Protein AF-A0A3E2NMJ1-F1 (afdb_monomer_lite)

Secondary structure (DSSP, 8-state):
-HHHHHHHHHHHHHHHHHHHH-EEEEEEEEETTTTEEEEEEEETT--EEEEEEEGGGEEEEEEE---GGG-SS------PPEEEEEEESS-EEEEE-TTSTT--HHHHHHHHHHHHHTTPEE---TT-S-SS--

Sequence (134 aa):
MILFLLFAAFIVVAVMYRRLTSYETKVININNETKTIEFVNKNAFGKVMKEQYQAADIYFSYRKRNISRYQGQGFFHDNRPKVCIIDTAQKTVGMLMPGKLGWNDKNIAQTCRNMQGIGVKRITEKYSDDEGEL

Radius of gyration: 18.22 Å; chains: 1; bounding box: 29×41×62 Å

Foldseek 3Di:
DVVVVVVVVVVVVVVVVCQVPDWAFQDWDADLVQQKIWTWTAGPVGDTDIDMDHLAQKAKEKAQDDPCVPPPDDPDDDRRWIKIFMDGPVGTPHIATDPPNPGGSVVRVVVNVSSVVSPRHYDYDPPGPDPDDD

pLDDT: mean 80.59, std 15.77, range [40.72, 94.69]

Organism: NCBI:txid2482727

Structure (mmCIF, N/CA/C/O backbone):
data_AF-A0A3E2NMJ1-F1
#
_entry.id   AF-A0A3E2NMJ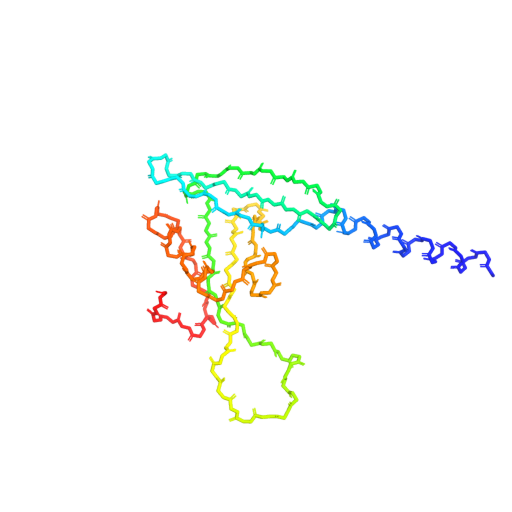1-F1
#
loop_
_atom_site.group_PDB
_atom_site.id
_atom_site.type_symbol
_atom_site.label_atom_id
_atom_site.label_alt_id
_atom_site.label_comp_id
_atom_site.label_asym_id
_atom_site.label_entity_id
_atom_site.label_seq_id
_atom_site.pdbx_PDB_ins_code
_atom_site.Cartn_x
_atom_site.Cartn_y
_atom_site.Cartn_z
_atom_site.occupancy
_atom_site.B_iso_or_equiv
_atom_site.auth_seq_id
_atom_site.auth_comp_id
_atom_site.auth_asym_id
_atom_site.auth_atom_id
_atom_site.pdbx_PDB_model_num
ATOM 1 N N . MET A 1 1 ? 4.236 3.855 -45.173 1.00 75.12 1 MET A N 1
ATOM 2 C CA . MET A 1 1 ? 5.231 4.533 -44.308 1.00 75.12 1 MET A CA 1
ATOM 3 C C . MET A 1 1 ? 4.578 5.484 -43.303 1.00 75.12 1 MET A C 1
ATOM 5 O O . MET A 1 1 ? 4.782 5.294 -42.114 1.00 75.12 1 MET A O 1
ATOM 9 N N . ILE A 1 2 ? 3.726 6.427 -43.733 1.00 87.06 2 ILE A N 1
ATOM 10 C CA . ILE A 1 2 ? 3.033 7.378 -42.831 1.00 87.06 2 ILE A CA 1
ATOM 11 C C . ILE A 1 2 ? 2.163 6.667 -41.773 1.00 87.06 2 ILE A C 1
ATOM 13 O O . ILE A 1 2 ? 2.271 6.970 -40.591 1.00 87.06 2 ILE A O 1
ATOM 17 N N . LEU A 1 3 ? 1.374 5.658 -42.164 1.00 82.75 3 LEU A N 1
ATOM 18 C CA . LEU A 1 3 ? 0.519 4.903 -41.231 1.00 82.75 3 LEU A CA 1
ATOM 19 C C . LEU A 1 3 ? 1.319 4.174 -40.131 1.00 82.75 3 LEU A C 1
ATOM 21 O O . LEU A 1 3 ? 0.902 4.123 -38.979 1.00 82.75 3 LEU A O 1
ATOM 25 N N . PHE A 1 4 ? 2.499 3.650 -40.481 1.00 87.62 4 PHE A N 1
ATOM 26 C CA . PHE A 1 4 ? 3.396 2.979 -39.537 1.00 87.62 4 PHE A CA 1
ATOM 27 C C . PHE A 1 4 ? 3.983 3.965 -38.516 1.00 87.62 4 PHE A C 1
ATOM 29 O O . PHE A 1 4 ? 4.042 3.657 -37.328 1.00 87.62 4 PHE A O 1
ATOM 36 N N . LEU A 1 5 ? 4.346 5.176 -38.955 1.00 87.19 5 LEU A N 1
ATOM 37 C CA . LEU A 1 5 ? 4.823 6.238 -38.064 1.00 87.19 5 LEU A CA 1
ATOM 38 C C . LEU A 1 5 ? 3.730 6.705 -37.093 1.00 87.19 5 LEU A C 1
ATOM 40 O O . LEU A 1 5 ? 4.011 6.892 -35.911 1.00 87.19 5 LEU A O 1
ATOM 44 N N . LEU A 1 6 ? 2.482 6.828 -37.558 1.00 90.44 6 LEU A N 1
ATOM 45 C CA . LEU A 1 6 ? 1.344 7.170 -36.697 1.00 90.44 6 LEU A CA 1
ATOM 46 C C . LEU A 1 6 ? 1.071 6.082 -35.650 1.00 90.44 6 LEU A C 1
ATOM 48 O O . LEU A 1 6 ? 0.848 6.394 -34.481 1.00 90.44 6 LEU A O 1
ATOM 52 N N . PHE A 1 7 ? 1.145 4.808 -36.041 1.00 91.38 7 PHE A N 1
ATOM 53 C CA . PHE A 1 7 ? 0.977 3.687 -35.116 1.00 91.38 7 PHE A CA 1
ATOM 54 C C . PHE A 1 7 ? 2.088 3.640 -34.055 1.00 91.38 7 PHE A C 1
ATOM 56 O O . PHE A 1 7 ? 1.806 3.492 -32.865 1.00 91.38 7 PHE A O 1
ATOM 63 N N . ALA A 1 8 ? 3.346 3.841 -34.458 1.00 90.06 8 ALA A N 1
ATOM 64 C CA . ALA A 1 8 ? 4.466 3.925 -33.525 1.00 90.06 8 ALA A CA 1
ATOM 65 C C . ALA A 1 8 ? 4.312 5.108 -32.550 1.00 90.06 8 ALA A C 1
ATOM 67 O O . ALA A 1 8 ? 4.489 4.935 -31.344 1.00 90.06 8 ALA A O 1
ATOM 68 N N . ALA A 1 9 ? 3.913 6.287 -33.044 1.00 90.12 9 ALA A N 1
ATOM 69 C CA . ALA A 1 9 ? 3.649 7.455 -32.206 1.00 90.12 9 ALA A CA 1
ATOM 70 C C . ALA A 1 9 ? 2.523 7.191 -31.191 1.00 90.12 9 ALA A C 1
ATOM 72 O O . ALA A 1 9 ? 2.669 7.518 -30.013 1.00 90.12 9 ALA A O 1
ATOM 73 N N . PHE A 1 10 ? 1.440 6.530 -31.610 1.00 93.06 10 PHE A N 1
ATOM 74 C CA . PHE A 1 10 ? 0.346 6.147 -30.717 1.00 93.06 10 PHE A CA 1
ATOM 75 C C . PHE A 1 10 ? 0.812 5.209 -29.594 1.00 93.06 10 PHE A C 1
ATOM 77 O O . PHE A 1 10 ? 0.487 5.442 -28.429 1.00 93.06 10 PHE A O 1
ATOM 84 N N . ILE A 1 11 ? 1.627 4.192 -29.906 1.00 90.88 11 ILE A N 1
ATOM 85 C CA . ILE A 1 11 ? 2.193 3.287 -28.891 1.00 90.88 11 ILE A CA 1
ATOM 86 C C . ILE A 1 11 ? 3.046 4.065 -27.887 1.00 90.88 11 ILE A C 1
ATOM 88 O O . ILE A 1 11 ? 2.907 3.864 -26.679 1.00 90.88 11 ILE A O 1
ATOM 92 N N . VAL A 1 12 ? 3.910 4.966 -28.361 1.00 88.25 12 VAL A N 1
ATOM 93 C CA . VAL A 1 12 ? 4.769 5.773 -27.483 1.00 88.25 12 VAL A CA 1
ATOM 94 C C . VAL A 1 12 ? 3.925 6.643 -26.551 1.00 88.25 12 VAL A C 1
ATOM 96 O O . VAL A 1 12 ? 4.167 6.643 -25.342 1.00 88.25 12 VAL A O 1
ATOM 99 N N . VAL A 1 13 ? 2.895 7.317 -27.074 1.00 88.44 13 VAL A N 1
ATOM 100 C CA . VAL A 1 13 ? 1.971 8.131 -26.269 1.00 88.44 13 VAL A CA 1
ATOM 101 C C . VAL A 1 13 ? 1.229 7.273 -25.242 1.00 88.44 13 VAL A C 1
ATOM 103 O O . VAL A 1 13 ? 1.182 7.640 -24.070 1.00 88.44 13 VAL A O 1
ATOM 106 N N . ALA A 1 14 ? 0.719 6.102 -25.629 1.00 86.62 14 ALA A N 1
ATOM 107 C CA . ALA A 1 14 ? 0.029 5.191 -24.716 1.00 86.62 14 ALA A CA 1
ATOM 108 C C . ALA A 1 14 ? 0.951 4.684 -23.589 1.00 86.62 14 ALA A C 1
ATOM 110 O O . ALA A 1 14 ? 0.560 4.654 -22.418 1.00 86.62 14 ALA A O 1
ATOM 111 N N . VAL A 1 15 ? 2.202 4.334 -23.911 1.00 83.06 15 VAL A N 1
ATOM 112 C CA . VAL A 1 15 ? 3.204 3.906 -22.921 1.00 83.06 15 VAL A CA 1
ATOM 113 C C . VAL A 1 15 ? 3.575 5.052 -21.981 1.00 83.06 15 VAL A C 1
ATOM 115 O O . VAL A 1 15 ? 3.656 4.843 -20.767 1.00 83.06 15 VAL A O 1
ATOM 118 N N . MET A 1 16 ? 3.773 6.264 -22.507 1.00 82.81 16 MET A N 1
ATOM 119 C CA . MET A 1 16 ? 4.056 7.442 -21.687 1.00 82.81 16 MET A CA 1
ATOM 120 C C . MET A 1 16 ? 2.887 7.785 -20.765 1.00 82.81 16 MET A C 1
ATOM 122 O O . MET A 1 16 ? 3.100 7.983 -19.569 1.00 82.81 16 MET A O 1
ATOM 126 N N . TYR A 1 17 ? 1.656 7.766 -21.280 1.00 82.25 17 TYR A N 1
ATOM 127 C CA . TYR A 1 17 ? 0.450 8.005 -20.492 1.00 82.25 17 TYR A CA 1
ATOM 128 C C . TYR A 1 17 ? 0.317 6.998 -19.344 1.00 82.25 17 TYR A C 1
ATOM 130 O O . TYR A 1 17 ? 0.074 7.379 -18.197 1.00 82.25 17 TYR A O 1
ATOM 138 N N . ARG A 1 18 ? 0.580 5.711 -19.609 1.00 76.25 18 ARG A N 1
ATOM 139 C CA . ARG A 1 18 ? 0.592 4.677 -18.567 1.00 76.25 18 ARG A CA 1
ATOM 140 C C . ARG A 1 18 ? 1.645 4.949 -17.491 1.00 76.25 18 ARG A C 1
ATOM 142 O O . ARG A 1 18 ? 1.347 4.814 -16.311 1.00 76.25 18 ARG A O 1
ATOM 149 N N . ARG A 1 19 ? 2.864 5.349 -17.868 1.00 74.31 19 ARG A N 1
ATOM 150 C CA . ARG A 1 19 ? 3.939 5.664 -16.904 1.00 74.31 19 ARG A CA 1
ATOM 151 C C . ARG A 1 19 ? 3.664 6.925 -16.081 1.00 74.31 19 ARG A C 1
ATOM 153 O O . ARG A 1 19 ? 4.115 7.018 -14.942 1.00 74.31 19 ARG A O 1
ATOM 160 N N . LEU A 1 20 ? 2.944 7.891 -16.653 1.00 70.62 20 LEU A N 1
ATOM 161 C CA . LEU A 1 20 ? 2.517 9.110 -15.961 1.00 70.62 20 LEU A CA 1
ATOM 162 C C . LEU A 1 20 ? 1.433 8.827 -14.916 1.00 70.62 20 LEU A C 1
ATOM 164 O O . LEU A 1 20 ? 1.437 9.449 -13.853 1.00 70.62 20 LEU A O 1
ATOM 168 N N . THR A 1 21 ? 0.528 7.898 -15.223 1.00 73.31 21 THR A N 1
ATOM 169 C CA . THR A 1 21 ? -0.641 7.565 -14.395 1.00 73.31 21 THR A CA 1
ATOM 170 C C . THR A 1 21 ? -0.382 6.445 -13.391 1.00 73.31 21 THR A C 1
ATOM 172 O O . THR A 1 21 ? -1.079 6.368 -12.384 1.00 73.31 21 THR A O 1
ATOM 175 N N . SER A 1 22 ? 0.630 5.598 -13.608 1.00 76.06 22 SER A N 1
ATOM 176 C CA . SER A 1 22 ? 1.005 4.554 -12.654 1.00 76.06 22 SER A CA 1
ATOM 177 C C . SER A 1 22 ? 1.754 5.147 -11.462 1.00 76.06 22 SER A C 1
ATOM 179 O O . SER A 1 22 ? 2.897 5.594 -11.600 1.00 76.06 22 SER A O 1
ATOM 181 N N . TYR A 1 23 ? 1.129 5.101 -10.292 1.00 79.75 23 TYR A N 1
ATOM 182 C CA . TYR A 1 23 ? 1.763 5.437 -9.026 1.00 79.75 23 TYR A CA 1
ATOM 183 C C . TYR A 1 23 ? 2.147 4.169 -8.271 1.00 79.75 23 TYR A C 1
ATOM 185 O O . TYR A 1 23 ? 1.384 3.208 -8.220 1.00 79.75 23 TYR A O 1
ATOM 193 N N . GLU A 1 24 ? 3.331 4.184 -7.671 1.00 84.00 24 GLU A N 1
ATOM 194 C CA . GLU A 1 24 ? 3.802 3.128 -6.785 1.00 84.00 24 GLU A CA 1
ATOM 195 C C . GLU A 1 24 ? 4.019 3.697 -5.380 1.00 84.00 24 GLU A C 1
ATOM 197 O O . GLU A 1 24 ? 4.499 4.822 -5.210 1.00 84.00 24 GLU A O 1
ATOM 202 N N . THR A 1 25 ? 3.659 2.926 -4.357 1.00 86.75 25 THR A N 1
ATOM 203 C CA . THR A 1 25 ? 3.756 3.368 -2.964 1.00 86.75 25 THR A CA 1
ATOM 204 C C . THR A 1 25 ? 5.201 3.360 -2.508 1.00 86.75 25 THR A C 1
ATOM 206 O O . THR A 1 25 ? 5.856 2.320 -2.507 1.00 86.75 25 THR A O 1
ATOM 209 N N . LYS A 1 26 ? 5.710 4.525 -2.108 1.00 88.12 26 LYS A N 1
ATOM 210 C CA . LYS A 1 26 ? 7.084 4.692 -1.630 1.00 88.12 26 LYS A CA 1
ATOM 211 C C . LYS A 1 26 ? 7.164 4.604 -0.110 1.00 88.12 26 LYS A C 1
ATOM 213 O O . LYS A 1 26 ? 8.060 3.959 0.415 1.00 88.12 26 LYS A O 1
ATOM 218 N N . VAL A 1 27 ? 6.261 5.291 0.583 1.00 89.12 27 VAL A N 1
ATOM 219 C CA . VAL A 1 27 ? 6.244 5.381 2.049 1.00 89.12 27 VAL A CA 1
ATOM 220 C C . VAL A 1 27 ? 4.805 5.277 2.531 1.00 89.12 27 VAL A C 1
ATOM 222 O O . VAL A 1 27 ? 3.898 5.793 1.880 1.00 89.12 27 VAL A O 1
ATOM 225 N N . ILE A 1 28 ? 4.619 4.614 3.668 1.00 91.62 28 ILE A N 1
ATOM 226 C CA . ILE A 1 28 ? 3.358 4.575 4.402 1.00 91.62 28 ILE A CA 1
ATOM 227 C C . ILE A 1 28 ? 3.635 5.115 5.801 1.00 91.62 28 ILE A C 1
ATOM 229 O O . ILE A 1 28 ? 4.413 4.518 6.546 1.00 91.62 28 ILE A O 1
ATOM 233 N N . ASN A 1 29 ? 2.997 6.229 6.147 1.00 92.44 29 ASN A N 1
ATOM 234 C CA . ASN A 1 29 ? 3.065 6.819 7.477 1.00 92.44 29 ASN A CA 1
ATOM 235 C C . ASN A 1 29 ? 1.797 6.439 8.240 1.00 92.44 29 ASN A C 1
ATOM 237 O O . ASN A 1 29 ? 0.690 6.774 7.824 1.00 92.44 29 ASN A O 1
ATOM 241 N N . ILE A 1 30 ? 1.962 5.725 9.350 1.00 91.50 30 ILE A N 1
ATOM 242 C CA . ILE A 1 30 ? 0.854 5.248 10.179 1.00 91.50 30 ILE A CA 1
ATOM 243 C C . ILE A 1 30 ? 0.792 6.106 11.437 1.00 91.50 30 ILE A C 1
ATOM 245 O O . ILE A 1 30 ? 1.734 6.100 12.229 1.00 91.50 30 ILE A O 1
ATOM 249 N N . ASN A 1 31 ? -0.315 6.820 11.634 1.00 91.06 31 ASN A N 1
ATOM 250 C CA . ASN A 1 31 ? -0.575 7.570 12.854 1.00 91.06 31 ASN A CA 1
ATOM 251 C C . ASN A 1 31 ? -1.527 6.771 13.755 1.00 91.06 31 ASN A C 1
ATOM 253 O O . ASN A 1 31 ? -2.710 6.605 13.453 1.00 91.06 31 ASN A O 1
ATOM 257 N N . ASN A 1 32 ? -0.997 6.270 14.872 1.00 88.88 32 ASN A N 1
ATOM 258 C CA . ASN A 1 32 ? -1.754 5.445 15.811 1.00 88.88 32 ASN A CA 1
ATOM 259 C C . ASN A 1 32 ? -2.750 6.252 16.665 1.00 88.88 32 ASN A C 1
ATOM 261 O O . ASN A 1 32 ? -3.774 5.706 17.068 1.00 88.88 32 ASN A O 1
ATOM 265 N N . GLU A 1 33 ? -2.475 7.532 16.923 1.00 90.12 33 GLU A N 1
ATOM 266 C CA . GLU A 1 33 ? -3.332 8.402 17.741 1.00 90.12 33 GLU A CA 1
ATOM 267 C C . GLU A 1 33 ? -4.611 8.767 16.990 1.00 90.12 33 GLU A C 1
ATOM 269 O O . GLU A 1 33 ? -5.712 8.628 17.514 1.00 90.12 33 GLU A O 1
ATOM 274 N N . THR A 1 34 ? -4.464 9.175 15.728 1.00 90.06 34 THR A N 1
ATOM 275 C CA . THR A 1 34 ? -5.595 9.588 14.882 1.00 90.06 34 THR A CA 1
ATOM 276 C C . THR A 1 34 ? -6.201 8.444 14.078 1.00 90.06 34 THR A C 1
ATOM 278 O O . THR A 1 34 ? -7.180 8.661 13.375 1.00 90.06 34 THR A O 1
ATOM 281 N N . LYS A 1 35 ? -5.624 7.235 14.154 1.00 92.44 35 LYS A N 1
ATOM 282 C CA . LYS A 1 35 ? -6.022 6.062 13.355 1.00 92.44 35 LYS A CA 1
ATOM 283 C C . LYS A 1 35 ? -6.067 6.363 11.854 1.00 92.44 35 LYS A C 1
ATOM 285 O O . LYS A 1 35 ? -6.931 5.868 11.133 1.00 92.44 35 LYS A O 1
ATOM 290 N N . THR A 1 36 ? -5.101 7.146 11.375 1.00 92.94 36 THR A N 1
ATOM 291 C CA . THR A 1 36 ? -4.973 7.492 9.955 1.00 92.94 36 THR A CA 1
ATOM 292 C C . THR A 1 36 ? -3.712 6.916 9.334 1.00 92.94 36 THR A C 1
ATOM 294 O O . THR A 1 36 ? -2.703 6.686 10.006 1.00 92.94 36 THR A O 1
ATOM 297 N N . ILE A 1 37 ? -3.775 6.683 8.024 1.00 93.75 37 ILE A N 1
ATOM 298 C CA . ILE A 1 37 ? -2.647 6.229 7.218 1.00 93.75 37 ILE A CA 1
ATOM 299 C C . ILE A 1 37 ? -2.451 7.187 6.051 1.00 93.75 37 ILE A C 1
ATOM 301 O O . ILE A 1 37 ? -3.368 7.396 5.259 1.00 93.75 37 ILE A O 1
ATOM 305 N N . GLU A 1 38 ? -1.249 7.746 5.936 1.00 94.69 38 GLU A N 1
ATOM 306 C CA . GLU A 1 38 ? -0.823 8.535 4.782 1.00 94.69 38 GLU A CA 1
ATOM 307 C C . GLU A 1 38 ? 0.028 7.671 3.843 1.00 94.69 38 GLU A C 1
ATOM 309 O O . GLU A 1 38 ? 1.041 7.085 4.235 1.00 94.69 38 GLU A O 1
ATOM 314 N N . PHE A 1 39 ? -0.369 7.633 2.577 1.00 92.88 39 PHE A N 1
ATOM 315 C CA . PHE A 1 39 ? 0.335 6.975 1.490 1.00 92.88 39 PHE A CA 1
ATOM 316 C C . PHE A 1 39 ? 1.082 8.018 0.675 1.00 92.88 39 PHE A C 1
ATOM 318 O O . PHE A 1 39 ? 0.479 8.911 0.080 1.00 92.88 39 PHE A O 1
ATOM 325 N N . VAL A 1 40 ? 2.404 7.879 0.605 1.00 92.31 40 VAL A N 1
ATOM 326 C CA . VAL A 1 40 ? 3.249 8.684 -0.275 1.00 92.31 40 VAL A CA 1
ATOM 327 C C . VAL A 1 40 ? 3.553 7.863 -1.519 1.00 92.31 40 VAL A C 1
ATOM 329 O O . VAL A 1 40 ? 4.420 6.984 -1.530 1.00 92.31 40 VAL A O 1
ATOM 332 N N . ASN A 1 41 ? 2.822 8.171 -2.577 1.00 89.50 41 ASN A N 1
ATOM 333 C CA . ASN A 1 41 ? 2.850 7.506 -3.867 1.00 89.50 41 ASN A CA 1
ATOM 334 C C . ASN A 1 41 ? 3.745 8.290 -4.844 1.00 89.50 41 ASN A C 1
ATOM 336 O O . ASN A 1 41 ? 3.702 9.518 -4.892 1.00 89.50 41 ASN A O 1
ATOM 340 N N . LYS A 1 42 ? 4.575 7.602 -5.634 1.00 87.00 42 LYS A N 1
ATOM 341 C CA . LYS A 1 42 ? 5.494 8.209 -6.611 1.00 87.00 42 LYS A CA 1
ATOM 342 C C . LYS A 1 42 ? 5.310 7.551 -7.977 1.00 87.00 42 LYS A C 1
ATOM 344 O O . LYS A 1 42 ? 5.274 6.327 -8.063 1.00 87.00 42 LYS A O 1
ATOM 349 N N . ASN A 1 43 ? 5.206 8.343 -9.042 1.00 85.88 43 ASN A N 1
ATOM 350 C CA . ASN A 1 43 ? 5.186 7.809 -10.408 1.00 85.88 43 ASN A CA 1
ATOM 351 C C . ASN A 1 43 ? 6.603 7.701 -11.009 1.00 85.88 43 ASN A C 1
ATOM 353 O O . ASN A 1 43 ? 7.588 8.160 -10.423 1.00 85.88 43 ASN A O 1
ATOM 357 N N . ALA A 1 44 ? 6.713 7.125 -12.210 1.00 81.06 44 ALA A N 1
ATOM 358 C CA . ALA A 1 44 ? 7.998 6.919 -12.889 1.00 81.06 44 ALA A CA 1
ATOM 359 C C . ALA A 1 44 ? 8.762 8.225 -13.198 1.00 81.06 44 ALA A C 1
ATOM 361 O O . ALA A 1 44 ? 9.984 8.210 -13.309 1.00 81.06 44 ALA A O 1
ATOM 362 N N . PHE A 1 45 ? 8.053 9.353 -13.299 1.00 82.81 45 PHE A N 1
ATOM 363 C CA . PHE A 1 45 ? 8.619 10.683 -13.557 1.00 82.81 45 PHE A CA 1
ATOM 364 C C . PHE A 1 45 ? 8.960 11.453 -12.277 1.00 82.81 45 PHE A C 1
ATOM 366 O O . PHE A 1 45 ? 9.427 12.585 -12.325 1.00 82.81 45 PHE A O 1
ATOM 373 N N . GLY A 1 46 ? 8.721 10.848 -11.115 1.00 81.94 46 GLY A N 1
ATOM 374 C CA . GLY A 1 46 ? 9.028 11.432 -9.822 1.00 81.94 46 GLY A CA 1
ATOM 375 C C . GLY A 1 46 ? 7.983 12.380 -9.252 1.00 81.94 46 GLY A C 1
ATOM 376 O O . GLY A 1 46 ? 8.221 12.929 -8.178 1.00 81.94 46 GLY A O 1
ATOM 377 N N . LYS A 1 47 ? 6.812 12.505 -9.887 1.00 85.75 47 LYS A N 1
ATOM 378 C CA . LYS A 1 47 ? 5.662 13.188 -9.292 1.00 85.75 47 LYS A CA 1
ATOM 379 C C . LYS A 1 47 ? 5.217 12.426 -8.048 1.00 85.75 47 LYS A C 1
ATOM 381 O O . LYS A 1 47 ? 5.034 11.207 -8.094 1.00 85.75 47 LYS A O 1
ATOM 386 N N . VAL A 1 48 ? 5.052 13.161 -6.953 1.00 89.00 48 VAL A N 1
ATOM 387 C CA . VAL A 1 48 ? 4.604 12.634 -5.665 1.00 89.00 48 VAL A CA 1
ATOM 388 C C . VAL A 1 48 ? 3.136 12.980 -5.467 1.00 89.00 48 VAL A C 1
ATOM 390 O O . VAL A 1 48 ? 2.715 14.104 -5.726 1.00 89.00 48 VAL A O 1
ATOM 393 N N . MET A 1 49 ? 2.374 12.005 -4.997 1.00 88.38 49 MET A N 1
ATOM 394 C CA . MET A 1 49 ? 0.991 12.148 -4.574 1.00 88.38 49 MET A CA 1
ATOM 395 C C . MET A 1 49 ? 0.897 11.658 -3.133 1.00 88.38 49 MET A C 1
ATOM 397 O O . MET A 1 49 ? 1.451 10.609 -2.802 1.00 88.38 49 MET A O 1
ATOM 401 N N . LYS A 1 50 ? 0.237 12.434 -2.278 1.00 92.62 50 LYS A N 1
ATOM 402 C CA . LYS A 1 50 ? -0.025 12.063 -0.890 1.00 92.62 50 LYS A CA 1
ATOM 403 C C . LYS A 1 50 ? -1.518 11.886 -0.711 1.00 92.62 50 LYS A C 1
ATOM 405 O O . LYS A 1 50 ? -2.278 12.767 -1.101 1.00 92.62 50 LYS A O 1
ATOM 410 N N . GLU A 1 51 ? -1.916 10.761 -0.145 1.00 91.50 51 GLU A N 1
ATOM 411 C CA . GLU A 1 51 ? -3.316 10.458 0.139 1.00 91.50 51 GLU A CA 1
ATOM 412 C C . GLU A 1 51 ? -3.429 9.967 1.576 1.00 91.50 51 GLU A C 1
ATOM 414 O O . GLU A 1 51 ? -2.618 9.151 2.009 1.00 91.50 51 GLU A O 1
ATOM 419 N N . GLN A 1 52 ? -4.415 10.464 2.317 1.00 94.38 52 GLN A N 1
ATOM 420 C CA . GLN A 1 52 ? -4.650 10.084 3.705 1.00 94.38 52 GLN A CA 1
ATOM 421 C C . GLN A 1 52 ? -6.006 9.396 3.823 1.00 94.38 52 GLN A C 1
ATOM 423 O O . GLN A 1 52 ? -6.995 9.875 3.273 1.00 94.38 52 GLN A O 1
ATOM 428 N N . TYR A 1 53 ? -6.040 8.289 4.559 1.00 94.31 53 TYR A N 1
ATOM 429 C CA . TYR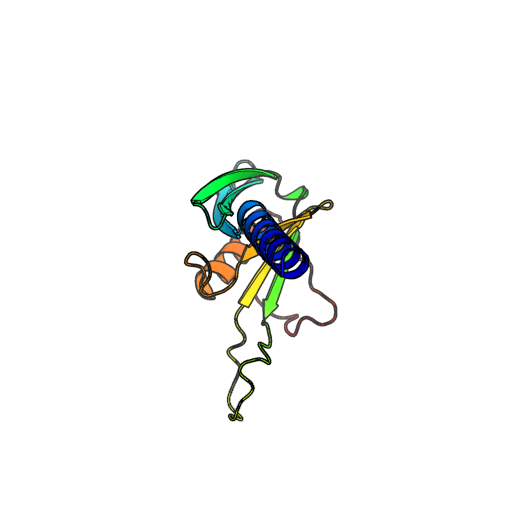 A 1 53 ? -7.244 7.497 4.792 1.00 94.31 53 TYR A CA 1
ATOM 430 C C . TYR A 1 53 ? -7.412 7.193 6.278 1.00 94.31 53 TYR A C 1
ATOM 432 O O . TYR A 1 53 ? -6.425 7.055 7.007 1.00 94.31 53 TYR A O 1
ATOM 440 N N . GLN A 1 54 ? -8.662 7.068 6.722 1.00 94.50 54 GLN A N 1
ATOM 441 C CA . GLN A 1 54 ? -8.975 6.501 8.032 1.00 94.50 54 GLN A CA 1
ATOM 442 C C . GLN A 1 54 ? -8.754 4.990 7.993 1.00 94.50 54 GLN A C 1
ATOM 444 O O . GLN A 1 54 ? -9.055 4.350 6.987 1.00 94.50 54 GLN A O 1
ATOM 449 N N . ALA A 1 55 ? -8.279 4.401 9.092 1.00 92.88 55 ALA A N 1
ATOM 450 C CA . ALA A 1 55 ? -8.037 2.959 9.184 1.00 92.88 55 ALA A CA 1
ATOM 451 C C . ALA A 1 55 ? -9.290 2.114 8.882 1.00 92.88 55 ALA A C 1
ATOM 453 O O . ALA A 1 55 ? -9.168 0.997 8.388 1.00 92.88 55 ALA A O 1
ATOM 454 N N . ALA A 1 56 ? -10.482 2.657 9.149 1.00 93.31 56 ALA A N 1
ATOM 455 C CA . ALA A 1 56 ? -11.760 2.004 8.882 1.00 93.31 56 ALA A CA 1
ATOM 456 C C . ALA A 1 56 ? -12.113 1.914 7.383 1.00 93.31 56 ALA A C 1
ATOM 458 O O . ALA A 1 56 ? -12.853 1.014 6.990 1.00 93.31 56 ALA A O 1
ATOM 459 N N . ASP A 1 57 ? -11.573 2.809 6.550 1.00 93.62 57 ASP A N 1
ATOM 460 C CA . ASP A 1 57 ? -11.915 2.916 5.121 1.00 93.62 57 ASP A CA 1
ATOM 461 C C . ASP A 1 57 ? -11.014 2.063 4.219 1.00 93.62 57 ASP A C 1
ATOM 463 O O . ASP A 1 57 ? -11.226 1.965 3.005 1.00 93.62 57 ASP A O 1
ATOM 467 N N . ILE A 1 58 ? -9.981 1.467 4.811 1.00 94.31 58 ILE A N 1
ATOM 468 C CA . ILE A 1 58 ? -8.974 0.676 4.119 1.00 94.31 58 ILE A CA 1
ATOM 469 C C . ILE A 1 58 ? -8.985 -0.760 4.616 1.00 94.31 58 ILE A C 1
ATOM 471 O O . ILE A 1 58 ? -9.295 -1.079 5.764 1.00 94.31 58 ILE A O 1
ATOM 475 N N . TYR A 1 59 ? -8.581 -1.645 3.724 1.00 94.50 59 TYR A N 1
ATOM 476 C CA . TYR A 1 59 ? -8.300 -3.028 4.037 1.00 94.50 59 TYR A CA 1
ATOM 477 C C . TYR A 1 59 ? -7.048 -3.463 3.293 1.00 94.50 59 TYR A C 1
ATOM 479 O O . TYR A 1 59 ? -6.657 -2.870 2.285 1.00 94.50 59 TYR A O 1
ATOM 487 N N . PHE A 1 60 ? -6.390 -4.499 3.799 1.00 93.12 60 PHE A N 1
ATOM 488 C CA . PHE A 1 60 ? -5.216 -5.047 3.134 1.00 93.12 60 PHE A CA 1
ATOM 489 C C . PHE A 1 60 ? -5.307 -6.557 2.978 1.00 93.12 60 PHE A C 1
ATOM 491 O O . PHE A 1 60 ? -5.876 -7.260 3.812 1.00 93.12 60 PHE A O 1
ATOM 498 N N . SER A 1 61 ? -4.687 -7.066 1.919 1.00 89.88 61 SER A N 1
ATOM 499 C CA . SER A 1 61 ? -4.398 -8.486 1.758 1.00 89.88 61 SER A CA 1
ATOM 500 C C . SER A 1 61 ? -2.889 -8.690 1.734 1.00 89.88 61 SER A C 1
ATOM 502 O O . SER A 1 61 ? -2.163 -8.022 0.997 1.00 89.88 61 SER A O 1
ATOM 504 N N . TYR A 1 62 ? -2.410 -9.609 2.566 1.00 87.31 62 TYR A N 1
ATOM 505 C CA . TYR A 1 62 ? -1.004 -9.986 2.637 1.00 87.31 62 TYR A CA 1
ATOM 506 C C . TYR A 1 62 ? -0.837 -11.392 2.074 1.00 87.31 62 TYR A C 1
ATOM 508 O O . TYR A 1 62 ? -1.521 -12.309 2.526 1.00 87.31 62 TYR A O 1
ATOM 516 N N . ARG A 1 63 ? 0.029 -11.548 1.069 1.00 80.06 63 ARG A N 1
ATOM 517 C CA . ARG A 1 63 ? 0.156 -12.784 0.289 1.00 80.06 63 ARG A CA 1
ATOM 518 C C . ARG A 1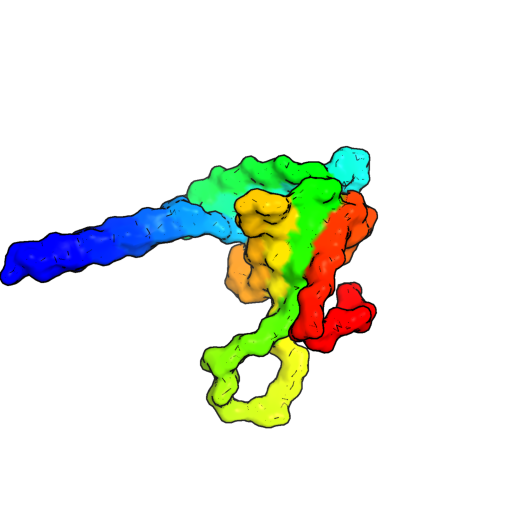 63 ? 1.611 -13.139 0.043 1.00 80.06 63 ARG A C 1
ATOM 520 O O . ARG A 1 63 ? 2.436 -12.273 -0.233 1.00 80.06 63 ARG A O 1
ATOM 527 N N . LYS A 1 64 ? 1.895 -14.435 0.028 1.00 73.44 64 LYS A N 1
ATOM 528 C CA . LYS A 1 64 ? 3.132 -15.004 -0.507 1.00 73.44 64 LYS A CA 1
ATOM 529 C C . LYS A 1 64 ? 2.927 -15.276 -2.001 1.00 73.44 64 LYS A C 1
ATOM 531 O O . LYS A 1 64 ? 2.098 -16.102 -2.365 1.00 73.44 64 LYS A O 1
ATOM 536 N N . ARG A 1 65 ? 3.625 -14.572 -2.900 1.00 63.94 65 ARG A N 1
ATOM 537 C CA . ARG A 1 65 ? 3.451 -14.772 -4.352 1.00 63.94 65 ARG A CA 1
ATOM 538 C C . ARG A 1 65 ? 4.285 -15.953 -4.850 1.00 63.94 65 ARG A C 1
ATOM 540 O O . ARG A 1 65 ? 5.480 -16.012 -4.588 1.00 63.94 65 ARG A O 1
ATOM 547 N N . ASN A 1 66 ? 3.704 -16.811 -5.688 1.00 53.22 66 ASN A N 1
ATOM 548 C CA . ASN A 1 66 ? 4.477 -17.683 -6.575 1.00 53.22 66 ASN A CA 1
ATOM 549 C C . ASN A 1 66 ? 4.837 -16.884 -7.846 1.00 53.22 66 ASN A C 1
ATOM 551 O O . ASN A 1 66 ? 3.955 -16.536 -8.636 1.00 53.22 66 ASN A O 1
ATOM 555 N N . ILE A 1 67 ? 6.101 -16.487 -8.032 1.00 51.53 67 ILE A N 1
ATOM 556 C CA . ILE A 1 67 ? 6.528 -15.842 -9.285 1.00 51.53 67 ILE A CA 1
ATOM 557 C C . ILE A 1 67 ? 6.898 -16.948 -10.274 1.00 51.53 67 ILE A C 1
ATOM 559 O O . ILE A 1 67 ? 8.042 -17.387 -10.319 1.00 51.53 67 ILE A O 1
ATOM 563 N N . SER A 1 68 ? 5.948 -17.375 -11.110 1.00 45.88 68 SER A N 1
ATOM 564 C CA . SER A 1 68 ? 6.204 -18.445 -12.089 1.00 45.88 68 SER A CA 1
ATOM 565 C C . SER A 1 68 ? 7.258 -18.095 -13.153 1.00 45.88 68 SER A C 1
ATOM 567 O O . SER A 1 68 ? 7.791 -18.987 -13.801 1.00 45.88 68 SER A O 1
ATOM 569 N N . ARG A 1 69 ? 7.649 -16.817 -13.304 1.00 46.22 69 ARG A N 1
ATOM 570 C CA . ARG A 1 69 ? 8.729 -16.398 -14.224 1.00 46.22 69 ARG A CA 1
ATOM 571 C C . ARG A 1 69 ? 10.140 -16.853 -13.831 1.00 46.22 69 ARG A C 1
ATOM 573 O O . ARG A 1 69 ? 11.027 -16.723 -14.665 1.00 46.22 69 ARG A O 1
ATOM 580 N N . TYR A 1 70 ? 10.344 -17.382 -12.623 1.00 44.19 70 TYR A N 1
ATOM 581 C CA . TYR A 1 70 ? 11.617 -17.987 -12.203 1.00 44.19 70 TYR A CA 1
ATOM 582 C C . TYR A 1 70 ? 11.500 -19.501 -11.959 1.00 44.19 70 TYR A C 1
ATOM 584 O O . TYR A 1 70 ? 12.398 -20.096 -11.378 1.00 44.19 70 TYR A O 1
ATOM 592 N N . GLN A 1 71 ? 10.438 -20.159 -12.448 1.00 41.50 71 GLN A N 1
ATOM 593 C CA . GLN A 1 71 ? 10.326 -21.629 -12.461 1.00 41.50 71 GLN A CA 1
ATOM 594 C C . GLN A 1 71 ? 11.158 -22.262 -13.594 1.00 41.50 71 GLN A C 1
ATOM 596 O O . GLN A 1 71 ? 10.738 -23.203 -14.261 1.00 41.50 71 GLN A O 1
ATOM 601 N N . GLY A 1 72 ? 12.353 -21.724 -13.829 1.00 41.62 72 GLY A N 1
ATOM 602 C CA . GLY A 1 72 ? 13.394 -22.397 -14.583 1.00 41.62 72 GLY A CA 1
ATOM 603 C C . GLY A 1 72 ? 14.302 -23.110 -13.593 1.00 41.62 72 GLY A C 1
ATOM 604 O O . GLY A 1 72 ? 15.133 -22.464 -12.974 1.00 41.62 72 GLY A O 1
ATOM 605 N N . GLN A 1 73 ? 14.129 -24.427 -13.472 1.00 40.72 73 GLN A N 1
ATOM 606 C CA . GLN A 1 73 ? 15.102 -25.367 -12.899 1.00 40.72 73 GLN A CA 1
ATOM 607 C C . GLN A 1 73 ? 15.476 -25.148 -11.419 1.00 40.72 73 GLN A C 1
ATOM 609 O O . GLN A 1 73 ? 16.495 -24.552 -11.091 1.00 40.72 73 GLN A O 1
ATOM 614 N N . GLY A 1 74 ? 14.702 -25.738 -10.506 1.00 43.22 74 GLY A N 1
ATOM 615 C CA . GLY A 1 74 ? 15.157 -25.924 -9.127 1.00 43.22 74 GLY A CA 1
ATOM 616 C C . GLY A 1 74 ? 14.048 -26.363 -8.181 1.00 43.22 74 GLY A C 1
ATOM 617 O O . GLY A 1 74 ? 13.161 -25.585 -7.856 1.00 43.22 74 GLY A O 1
ATOM 618 N N . PHE A 1 75 ? 14.121 -27.606 -7.709 1.00 46.25 75 PHE A N 1
ATOM 619 C CA . PHE A 1 75 ? 13.223 -28.225 -6.725 1.00 46.25 75 PHE A CA 1
ATOM 620 C C . PHE A 1 75 ? 13.428 -27.705 -5.279 1.00 46.25 75 PHE A C 1
ATOM 622 O O . PHE A 1 75 ? 13.256 -28.460 -4.328 1.00 46.25 75 PHE A O 1
ATOM 629 N N . PHE A 1 76 ? 13.785 -26.430 -5.072 1.00 47.28 76 PHE A N 1
ATOM 630 C CA . PHE A 1 76 ? 14.124 -25.913 -3.738 1.00 47.28 76 PHE A CA 1
ATOM 631 C C . PHE A 1 76 ? 13.359 -24.634 -3.339 1.00 47.28 76 PHE A C 1
ATOM 633 O O . PHE A 1 76 ? 13.589 -23.552 -3.869 1.00 47.28 76 PHE A O 1
ATOM 640 N N . HIS A 1 77 ? 12.486 -24.832 -2.342 1.00 45.19 77 HIS A N 1
ATOM 641 C CA . HIS A 1 77 ? 12.116 -23.989 -1.193 1.00 45.19 77 HIS A CA 1
ATOM 642 C C . HIS A 1 77 ? 11.515 -22.573 -1.340 1.00 45.19 77 HIS A C 1
ATOM 644 O O . HIS A 1 77 ? 12.182 -21.596 -1.665 1.00 45.19 77 HIS A O 1
ATOM 650 N N . ASP A 1 78 ? 10.247 -22.480 -0.908 1.00 50.44 78 ASP A N 1
ATOM 651 C CA . ASP A 1 78 ? 9.688 -21.651 0.188 1.00 50.44 78 ASP A CA 1
ATOM 652 C C . ASP A 1 78 ? 9.898 -20.132 0.278 1.00 50.44 78 ASP A C 1
ATOM 654 O O . ASP A 1 78 ? 9.177 -19.480 1.037 1.00 50.44 78 ASP A O 1
ATOM 658 N N . ASN A 1 79 ? 10.760 -19.506 -0.518 1.00 54.38 79 ASN A N 1
ATOM 659 C CA . ASN A 1 79 ? 10.954 -18.053 -0.470 1.00 54.38 79 ASN A CA 1
ATOM 660 C C . ASN A 1 79 ? 10.061 -17.327 -1.484 1.00 54.38 79 ASN A C 1
ATOM 662 O O . ASN A 1 79 ? 10.503 -16.735 -2.468 1.00 54.38 79 ASN A O 1
ATOM 666 N N . ARG A 1 80 ? 8.752 -17.401 -1.234 1.00 66.19 80 ARG A N 1
ATOM 667 C CA . ARG A 1 80 ? 7.723 -16.673 -1.985 1.00 66.19 80 ARG A CA 1
ATOM 668 C C . ARG A 1 80 ? 7.756 -15.192 -1.575 1.00 66.19 80 ARG A C 1
ATOM 670 O O . ARG A 1 80 ? 7.471 -14.910 -0.409 1.00 66.19 80 ARG A O 1
ATOM 677 N N . PRO A 1 81 ? 8.058 -14.239 -2.480 1.00 67.88 81 PRO A N 1
ATOM 678 C CA . PRO A 1 81 ? 8.106 -12.826 -2.121 1.00 67.88 81 PRO A CA 1
ATOM 679 C C . PRO A 1 81 ? 6.753 -12.357 -1.597 1.00 67.88 81 PRO A C 1
ATOM 681 O O . PRO A 1 81 ? 5.698 -12.642 -2.179 1.00 67.88 81 PRO A O 1
ATOM 684 N N . LYS A 1 82 ? 6.801 -11.647 -0.474 1.00 78.19 82 LYS A N 1
ATOM 685 C CA . LYS A 1 82 ? 5.638 -11.228 0.299 1.00 78.19 82 LYS A CA 1
ATOM 686 C C . LYS A 1 82 ? 5.111 -9.911 -0.249 1.00 78.19 82 LYS A C 1
ATOM 688 O O . LYS A 1 82 ? 5.840 -8.932 -0.334 1.00 78.19 82 LYS A O 1
ATOM 693 N N . VAL A 1 83 ? 3.838 -9.882 -0.620 1.00 84.44 83 VAL A N 1
ATOM 694 C CA . VAL A 1 83 ? 3.162 -8.712 -1.186 1.00 84.44 83 VAL A CA 1
ATOM 695 C C . VAL A 1 83 ? 2.047 -8.280 -0.246 1.00 84.44 83 VAL A C 1
ATOM 697 O O . VAL A 1 83 ? 1.303 -9.120 0.256 1.00 84.44 83 VAL A O 1
ATOM 700 N N . CYS A 1 84 ? 1.913 -6.974 -0.031 1.00 89.25 84 CYS A N 1
ATOM 701 C CA . CYS A 1 84 ? 0.781 -6.385 0.685 1.00 89.25 84 CYS A CA 1
ATOM 702 C C . CYS A 1 84 ? 0.024 -5.492 -0.297 1.00 89.25 84 CYS A C 1
ATOM 704 O O . CYS A 1 84 ? 0.587 -4.521 -0.805 1.00 89.25 84 CYS A O 1
ATOM 706 N N . ILE A 1 85 ? -1.216 -5.850 -0.609 1.00 90.44 85 ILE A N 1
ATOM 707 C CA . ILE A 1 85 ? -2.114 -5.044 -1.440 1.00 90.44 85 ILE A CA 1
ATOM 708 C C . ILE A 1 85 ? -3.050 -4.309 -0.495 1.00 90.44 85 ILE A C 1
ATOM 710 O O . ILE A 1 85 ? -3.599 -4.930 0.413 1.00 90.44 85 ILE A O 1
ATOM 714 N N . ILE A 1 86 ? -3.179 -3.003 -0.685 1.00 92.44 86 ILE A N 1
ATOM 715 C CA . ILE A 1 86 ? -3.924 -2.109 0.190 1.00 92.44 86 ILE A CA 1
ATOM 716 C C . ILE A 1 86 ? -4.965 -1.405 -0.660 1.00 92.44 86 ILE A C 1
ATOM 718 O O . ILE A 1 86 ? -4.633 -0.709 -1.624 1.00 92.44 86 ILE A O 1
ATOM 722 N N . ASP A 1 87 ? -6.218 -1.592 -0.288 1.00 92.94 87 ASP A N 1
ATOM 723 C CA . ASP A 1 87 ? -7.378 -1.222 -1.077 1.00 92.94 87 ASP A CA 1
ATOM 724 C C . ASP A 1 87 ? -8.359 -0.416 -0.217 1.00 92.94 87 ASP A C 1
ATOM 726 O O . ASP A 1 87 ? -8.435 -0.574 1.004 1.00 92.94 87 ASP A O 1
ATOM 730 N N . THR A 1 88 ? -9.124 0.450 -0.874 1.00 93.12 88 THR A N 1
ATOM 731 C CA . THR A 1 88 ? -10.392 0.984 -0.367 1.00 93.12 88 THR A CA 1
ATOM 732 C C . THR A 1 88 ? -11.541 0.328 -1.124 1.00 93.12 88 THR A C 1
ATOM 734 O O . THR A 1 88 ? -11.332 -0.351 -2.129 1.00 93.12 88 THR A O 1
ATOM 737 N N . ALA A 1 89 ? -12.779 0.626 -0.729 1.00 90.75 89 ALA A N 1
ATOM 738 C CA . ALA A 1 89 ? -13.962 0.224 -1.491 1.00 90.75 89 ALA A CA 1
ATOM 739 C C . ALA A 1 89 ? -13.961 0.695 -2.965 1.00 90.75 89 ALA A C 1
ATOM 741 O O . ALA A 1 89 ? -14.688 0.136 -3.780 1.00 90.75 89 ALA A O 1
ATOM 742 N N . GLN A 1 90 ? -13.178 1.722 -3.316 1.00 89.44 90 GLN A N 1
ATOM 743 C CA . GLN A 1 90 ? -13.185 2.327 -4.652 1.00 89.44 90 GLN A CA 1
ATOM 744 C C . GLN A 1 90 ? -11.974 1.949 -5.509 1.00 89.44 90 GLN A C 1
ATOM 746 O O . GLN A 1 90 ? -12.083 1.926 -6.734 1.00 89.44 90 GLN A O 1
ATOM 751 N N . LYS A 1 91 ? -10.802 1.725 -4.901 1.00 87.38 91 LYS A N 1
ATOM 752 C CA . LYS A 1 91 ? -9.549 1.532 -5.644 1.00 87.38 91 LYS A CA 1
ATOM 753 C C . LYS A 1 91 ? -8.462 0.865 -4.808 1.00 87.38 91 LYS A C 1
ATOM 755 O O . LYS A 1 91 ? -8.460 0.959 -3.584 1.00 87.38 91 LYS A O 1
ATOM 760 N N . THR A 1 92 ? -7.454 0.331 -5.492 1.00 88.50 92 THR A N 1
ATOM 761 C CA . THR A 1 92 ? -6.162 0.008 -4.879 1.00 88.50 92 THR A CA 1
ATOM 762 C C . THR A 1 92 ? -5.379 1.286 -4.600 1.00 88.50 92 THR A C 1
ATOM 764 O O . THR A 1 92 ? -5.093 2.064 -5.510 1.00 88.50 92 THR A O 1
ATOM 767 N N . VAL A 1 93 ? -5.033 1.500 -3.333 1.00 88.50 93 VAL A N 1
ATOM 768 C CA . VAL A 1 93 ? -4.285 2.673 -2.852 1.00 88.50 93 VAL A CA 1
ATOM 769 C C . VAL A 1 93 ? -2.785 2.414 -2.880 1.00 88.50 93 VAL A C 1
ATOM 771 O O . VAL A 1 93 ? -1.994 3.320 -3.155 1.00 88.50 93 VAL A O 1
ATOM 774 N N . GLY A 1 94 ? -2.386 1.170 -2.612 1.00 87.19 94 GLY A N 1
ATOM 775 C CA . GLY A 1 94 ? -0.984 0.803 -2.586 1.00 87.19 94 GLY A CA 1
ATOM 776 C C . GLY A 1 94 ? -0.731 -0.675 -2.805 1.00 87.19 94 GLY A C 1
ATOM 777 O O . GLY A 1 94 ? -1.537 -1.537 -2.468 1.00 87.19 94 GLY A O 1
ATOM 778 N N . MET A 1 95 ? 0.433 -0.966 -3.377 1.00 88.75 95 MET A N 1
ATOM 779 C CA . MET A 1 95 ? 0.922 -2.327 -3.559 1.00 88.75 95 MET A CA 1
ATOM 780 C C . MET A 1 95 ? 2.390 -2.379 -3.158 1.00 88.75 95 MET A C 1
ATOM 782 O O . MET A 1 95 ? 3.253 -1.811 -3.829 1.00 88.75 95 MET A O 1
ATOM 786 N N . LEU A 1 96 ? 2.664 -3.071 -2.058 1.00 89.94 96 LEU A N 1
ATOM 787 C CA . LEU A 1 96 ? 4.004 -3.230 -1.513 1.00 89.94 96 LEU A CA 1
ATOM 788 C C . LEU A 1 96 ? 4.597 -4.523 -2.052 1.00 89.94 96 LEU A C 1
ATOM 790 O O . LEU A 1 96 ? 4.046 -5.598 -1.821 1.00 89.94 96 LEU A O 1
ATOM 794 N N . MET A 1 97 ? 5.703 -4.418 -2.786 1.00 86.81 97 MET A N 1
ATOM 795 C CA . MET A 1 97 ? 6.378 -5.561 -3.400 1.00 86.81 97 MET A CA 1
ATOM 796 C C . MET A 1 97 ? 7.885 -5.490 -3.159 1.00 86.81 97 MET A C 1
ATOM 798 O O . MET A 1 97 ? 8.457 -4.414 -3.345 1.00 86.81 97 MET A O 1
ATOM 802 N N . PRO A 1 98 ? 8.557 -6.613 -2.850 1.00 84.94 98 PRO A N 1
ATOM 803 C CA . PRO A 1 98 ? 10.002 -6.631 -2.684 1.00 84.94 98 PRO A CA 1
ATOM 804 C C . PRO A 1 98 ? 10.718 -6.114 -3.938 1.00 84.94 98 PRO A C 1
ATOM 806 O O . PRO A 1 98 ? 10.326 -6.425 -5.064 1.00 84.94 98 PRO A O 1
ATOM 809 N N . GLY A 1 99 ? 11.754 -5.298 -3.746 1.00 80.12 99 GLY A N 1
ATOM 810 C CA . GLY A 1 99 ? 12.555 -4.707 -4.821 1.00 80.12 99 GLY A CA 1
ATOM 811 C C . GLY A 1 99 ? 11.944 -3.464 -5.478 1.00 80.12 99 GLY A C 1
ATOM 812 O O . GLY A 1 99 ? 12.645 -2.763 -6.207 1.00 80.12 99 GLY A O 1
ATOM 813 N N . LYS A 1 100 ? 10.677 -3.127 -5.202 1.00 80.06 100 LYS A N 1
ATOM 814 C CA . LYS A 1 100 ? 10.075 -1.868 -5.661 1.00 80.06 100 LYS A CA 1
ATOM 815 C C . LYS A 1 100 ? 10.268 -0.774 -4.624 1.00 80.06 100 LYS A C 1
ATOM 817 O O . LYS A 1 100 ? 9.930 -0.969 -3.466 1.00 80.06 100 LYS A O 1
ATOM 822 N N . LEU A 1 101 ? 10.800 0.378 -5.036 1.00 82.00 101 LEU A N 1
ATOM 823 C CA . LEU A 1 101 ? 10.918 1.595 -4.213 1.00 82.00 101 LEU A CA 1
ATOM 824 C C . LEU A 1 101 ? 11.518 1.403 -2.795 1.00 82.00 101 LEU A C 1
ATOM 826 O O . LEU A 1 101 ? 11.263 2.218 -1.914 1.00 82.00 101 LEU A O 1
ATOM 830 N N . GLY A 1 102 ? 12.346 0.372 -2.581 1.00 83.19 102 GLY A N 1
ATOM 831 C CA . GLY A 1 102 ? 12.987 0.076 -1.289 1.00 83.19 102 GLY A CA 1
ATOM 832 C C . GLY A 1 102 ? 12.215 -0.882 -0.367 1.00 83.19 102 GLY A C 1
ATOM 833 O O . GLY A 1 102 ? 12.656 -1.141 0.754 1.00 83.19 102 GLY A O 1
ATOM 834 N N . TRP A 1 103 ? 11.093 -1.446 -0.817 1.00 87.56 103 TRP A N 1
ATOM 835 C CA . TRP A 1 103 ? 10.369 -2.483 -0.082 1.00 87.56 103 TRP A CA 1
ATOM 836 C C . TRP A 1 103 ? 11.116 -3.826 -0.118 1.00 87.56 103 TRP A C 1
ATOM 838 O O . TRP A 1 103 ? 11.708 -4.212 -1.126 1.00 87.56 103 TRP A O 1
ATOM 848 N N . ASN A 1 104 ? 11.086 -4.547 0.996 1.00 88.56 104 ASN A N 1
ATOM 849 C CA . ASN A 1 104 ? 11.628 -5.886 1.201 1.00 88.56 104 ASN A CA 1
ATOM 850 C C . ASN A 1 104 ? 10.643 -6.709 2.050 1.00 88.56 104 ASN A C 1
ATOM 852 O O . ASN A 1 104 ? 9.727 -6.171 2.660 1.00 88.56 104 ASN A O 1
ATOM 856 N N . ASP A 1 105 ? 10.815 -8.023 2.132 1.00 85.50 105 ASP A N 1
ATOM 857 C CA . ASP A 1 105 ? 9.829 -8.867 2.822 1.00 85.50 105 ASP A CA 1
ATOM 858 C C . ASP A 1 105 ? 9.610 -8.490 4.299 1.00 85.50 105 ASP A C 1
ATOM 860 O O . ASP A 1 105 ? 8.491 -8.598 4.808 1.00 85.50 105 ASP A O 1
ATOM 864 N N . LYS A 1 106 ? 10.664 -8.018 4.984 1.00 87.12 106 LYS A N 1
ATOM 865 C CA . LYS A 1 106 ? 10.614 -7.635 6.403 1.00 87.12 106 LYS A CA 1
ATOM 866 C C . LYS A 1 106 ? 9.805 -6.359 6.615 1.00 87.12 106 LYS A C 1
ATOM 868 O O . LYS A 1 106 ? 8.925 -6.343 7.472 1.00 87.12 106 LYS A O 1
ATOM 873 N N . ASN A 1 107 ? 10.087 -5.298 5.857 1.00 89.88 107 ASN A N 1
ATOM 874 C CA . ASN A 1 107 ? 9.378 -4.029 6.018 1.00 89.88 107 ASN A CA 1
ATOM 875 C C . ASN A 1 107 ? 7.933 -4.122 5.510 1.00 89.88 107 ASN A C 1
ATOM 877 O O . ASN A 1 107 ? 7.056 -3.551 6.144 1.00 89.88 107 ASN A O 1
ATOM 881 N N . ILE A 1 108 ? 7.654 -4.931 4.482 1.00 90.25 108 ILE A N 1
ATOM 882 C CA . ILE A 1 108 ? 6.283 -5.210 4.044 1.00 90.25 108 ILE A CA 1
ATOM 883 C C . ILE A 1 108 ? 5.503 -5.897 5.168 1.00 90.25 108 ILE A C 1
ATOM 885 O O . ILE A 1 108 ? 4.443 -5.409 5.551 1.00 90.2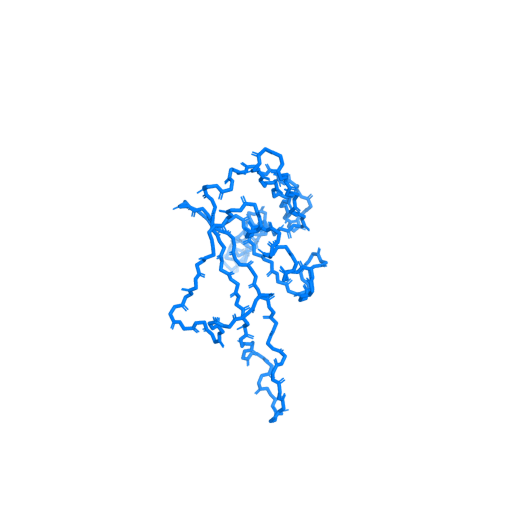5 108 ILE A O 1
ATOM 889 N N . ALA A 1 109 ? 6.032 -6.989 5.736 1.00 89.12 109 ALA A N 1
ATOM 890 C CA . ALA A 1 109 ? 5.379 -7.690 6.845 1.00 89.12 109 ALA A CA 1
ATOM 891 C C . ALA A 1 109 ? 5.142 -6.757 8.043 1.00 89.12 109 ALA A C 1
ATOM 893 O O . ALA A 1 109 ? 4.039 -6.701 8.586 1.00 89.12 109 ALA A O 1
ATOM 894 N N . GLN A 1 110 ? 6.158 -5.967 8.412 1.00 91.12 110 GLN A N 1
ATOM 895 C CA . GLN A 1 110 ? 6.047 -5.015 9.511 1.00 91.12 110 GLN A CA 1
ATOM 896 C C . GLN A 1 110 ? 4.983 -3.946 9.248 1.00 91.12 110 GLN A C 1
ATOM 898 O O . GLN A 1 110 ? 4.209 -3.632 10.146 1.00 91.12 110 GLN A O 1
ATOM 903 N N . THR A 1 111 ? 4.896 -3.414 8.029 1.00 92.62 111 THR A N 1
ATOM 904 C CA . THR A 1 111 ? 3.855 -2.451 7.665 1.00 92.62 111 THR A CA 1
ATOM 905 C C . THR A 1 111 ? 2.466 -3.072 7.765 1.00 92.62 111 THR A C 1
ATOM 907 O O . THR A 1 111 ? 1.591 -2.452 8.362 1.00 92.62 111 THR A O 1
ATOM 910 N N . CYS A 1 112 ? 2.250 -4.299 7.277 1.00 91.56 112 CYS A N 1
ATOM 911 C CA . CYS A 1 112 ? 0.943 -4.955 7.405 1.00 91.56 112 CYS A CA 1
ATOM 912 C C . CYS A 1 112 ? 0.583 -5.232 8.881 1.00 91.56 112 CYS A C 1
ATOM 914 O O . CYS A 1 112 ? -0.558 -5.002 9.277 1.00 91.56 112 CYS A O 1
ATOM 916 N N . ARG A 1 113 ? 1.555 -5.611 9.729 1.00 92.06 113 ARG A N 1
ATOM 917 C CA . ARG A 1 113 ? 1.352 -5.725 11.188 1.00 92.06 113 ARG A CA 1
ATOM 918 C C . ARG A 1 113 ? 0.998 -4.394 11.844 1.00 92.06 113 ARG A C 1
ATOM 920 O O . ARG A 1 113 ? 0.074 -4.345 12.648 1.00 92.06 113 ARG A O 1
ATOM 927 N N . ASN A 1 114 ? 1.681 -3.312 11.480 1.00 93.12 114 ASN A N 1
ATOM 928 C CA . ASN A 1 114 ? 1.379 -1.980 12.003 1.00 93.12 114 ASN A CA 1
ATOM 929 C C . ASN A 1 114 ? -0.026 -1.516 11.579 1.00 93.12 114 ASN A C 1
ATOM 931 O O . ASN A 1 114 ? -0.750 -0.955 12.395 1.00 93.12 114 ASN A O 1
ATOM 935 N N . MET A 1 115 ? -0.434 -1.786 10.332 1.00 93.25 115 MET A N 1
ATOM 936 C CA . MET A 1 115 ? -1.793 -1.503 9.851 1.00 93.25 115 MET A CA 1
ATOM 937 C C . MET A 1 115 ? -2.839 -2.296 10.640 1.00 93.25 115 MET A C 1
ATOM 939 O O . MET A 1 115 ? -3.831 -1.732 11.097 1.00 93.25 115 MET A O 1
ATOM 943 N N . GLN A 1 116 ? -2.596 -3.587 10.870 1.00 91.69 116 GLN A N 1
ATOM 944 C CA . GLN A 1 116 ? -3.474 -4.403 11.704 1.00 91.69 116 GLN A CA 1
ATOM 945 C C . GLN A 1 116 ? -3.539 -3.878 13.148 1.00 91.69 116 GLN A C 1
ATOM 947 O O . GLN A 1 116 ? -4.622 -3.806 13.723 1.00 91.69 116 GLN A O 1
ATOM 952 N N . GLY A 1 117 ? -2.408 -3.440 13.711 1.00 90.44 117 GLY A N 1
ATOM 953 C CA . GLY A 1 117 ? -2.322 -2.879 15.063 1.00 90.44 117 GLY A CA 1
ATOM 954 C C . GLY A 1 117 ? -3.113 -1.581 15.264 1.00 90.44 117 GLY A C 1
ATOM 955 O O . GLY A 1 117 ? -3.525 -1.285 16.384 1.00 90.44 117 GLY A O 1
ATOM 956 N N . ILE A 1 118 ? -3.384 -0.825 14.195 1.00 92.12 118 ILE A N 1
ATOM 957 C CA . ILE A 1 118 ? -4.258 0.357 14.251 1.00 92.12 118 ILE A CA 1
ATOM 958 C C . ILE A 1 118 ? -5.714 0.062 13.855 1.00 92.12 118 ILE A C 1
ATOM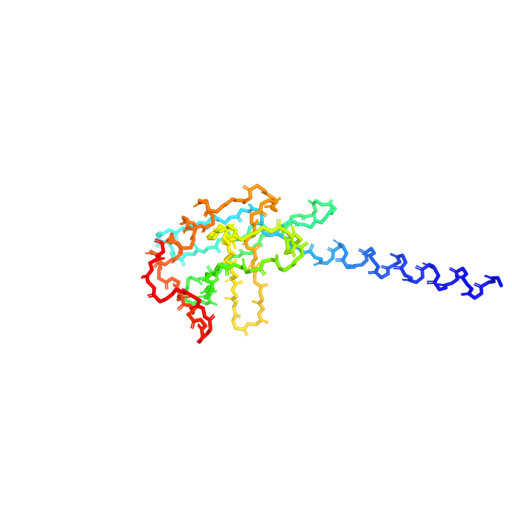 960 O O . ILE A 1 118 ? -6.518 0.987 13.810 1.00 92.12 118 ILE A O 1
ATOM 964 N N . GLY A 1 119 ? -6.067 -1.200 13.597 1.00 90.38 119 GLY A N 1
ATOM 965 C CA . GLY A 1 119 ? -7.439 -1.622 13.304 1.00 90.38 119 GLY A CA 1
ATOM 966 C C . GLY A 1 119 ? -7.799 -1.716 11.819 1.00 90.38 119 GLY A C 1
ATOM 967 O O . GLY A 1 119 ? -8.977 -1.863 11.504 1.00 90.38 119 GLY A O 1
ATOM 968 N N . VAL A 1 120 ? -6.827 -1.668 10.900 1.00 93.62 120 VAL A N 1
ATOM 969 C CA . VAL A 1 120 ? -7.101 -1.931 9.477 1.00 93.62 120 VAL A CA 1
ATOM 970 C C . VAL A 1 120 ? -7.491 -3.393 9.288 1.00 93.62 120 VAL A C 1
ATOM 972 O O . VAL A 1 120 ? -6.791 -4.307 9.736 1.00 93.62 120 VAL A O 1
ATOM 975 N N . LYS A 1 121 ? -8.589 -3.628 8.567 1.00 93.38 121 LYS A N 1
ATOM 976 C CA . LYS A 1 121 ? -9.087 -4.977 8.298 1.00 93.38 121 LYS A CA 1
ATOM 977 C C . LYS A 1 121 ? -8.140 -5.738 7.362 1.00 93.38 121 LYS A C 1
ATOM 979 O O . LYS A 1 121 ? -7.909 -5.325 6.225 1.00 93.38 121 LYS A O 1
ATOM 984 N N . ARG A 1 122 ? -7.650 -6.900 7.805 1.00 91.25 122 ARG A N 1
ATOM 985 C CA . ARG A 1 122 ? -6.999 -7.885 6.927 1.00 91.25 122 ARG A CA 1
ATOM 986 C C . ARG A 1 122 ? -8.067 -8.704 6.204 1.00 91.25 122 ARG A C 1
ATOM 988 O O . ARG A 1 122 ? -8.946 -9.272 6.847 1.00 91.25 122 ARG A O 1
ATOM 995 N N . ILE A 1 123 ? -7.973 -8.799 4.882 1.00 88.25 123 ILE A N 1
ATOM 996 C CA . ILE A 1 123 ? -8.750 -9.742 4.075 1.00 88.25 123 ILE A CA 1
ATOM 997 C C . ILE A 1 123 ? -7.850 -10.927 3.732 1.00 88.25 123 ILE A C 1
ATOM 999 O O . ILE A 1 123 ? -6.850 -10.780 3.025 1.00 88.25 123 ILE A O 1
ATOM 1003 N N . THR A 1 124 ? -8.212 -12.102 4.240 1.00 77.69 124 THR A N 1
ATOM 1004 C CA . THR A 1 124 ? -7.611 -13.376 3.838 1.00 77.69 124 THR A CA 1
ATOM 1005 C C . THR A 1 124 ? -8.375 -13.883 2.622 1.00 77.69 124 THR A C 1
ATOM 1007 O O . THR A 1 124 ? -9.580 -14.115 2.692 1.00 77.69 124 THR A O 1
ATOM 1010 N N . GLU A 1 125 ? -7.707 -14.005 1.478 1.00 63.62 125 GLU A N 1
ATOM 1011 C CA . GLU A 1 125 ? -8.335 -14.623 0.312 1.00 63.62 125 GLU A CA 1
ATOM 1012 C C . GLU A 1 125 ? -8.432 -16.137 0.493 1.00 63.62 125 GLU A C 1
ATOM 1014 O O . GLU A 1 125 ? -7.524 -16.759 1.035 1.00 63.62 125 GLU A O 1
ATOM 1019 N N . LYS A 1 126 ? -9.504 -16.733 -0.041 1.00 56.41 126 LYS A N 1
ATOM 1020 C CA . LYS A 1 126 ? -9.829 -18.170 0.040 1.00 56.41 126 LYS A CA 1
ATOM 1021 C C . LYS A 1 126 ? -8.721 -19.114 -0.473 1.00 56.41 126 LYS A C 1
ATOM 1023 O O . LYS A 1 126 ? -8.766 -20.304 -0.194 1.00 56.41 126 LYS A O 1
ATOM 1028 N N . TYR A 1 127 ? -7.750 -18.590 -1.223 1.00 53.66 127 TYR A N 1
ATOM 1029 C CA . TYR A 1 127 ? -6.609 -19.324 -1.788 1.00 53.66 127 TYR A CA 1
ATOM 1030 C C . TYR A 1 127 ? -5.254 -18.793 -1.287 1.00 53.66 127 TYR A C 1
ATOM 1032 O O . TYR A 1 127 ? -4.227 -18.995 -1.928 1.00 53.66 127 TYR A O 1
ATOM 1040 N N . SER A 1 128 ? -5.245 -18.045 -0.182 1.00 52.72 128 SER A N 1
ATOM 1041 C CA . SER A 1 128 ? -4.016 -17.582 0.459 1.00 52.72 128 SER A CA 1
ATOM 1042 C C . SER A 1 128 ? -3.378 -18.744 1.214 1.00 52.72 128 SER A C 1
ATOM 1044 O O . SER A 1 128 ? -3.952 -19.227 2.182 1.00 52.72 128 SER A O 1
ATOM 1046 N N . ASP A 1 129 ? -2.174 -19.141 0.804 1.00 54.22 129 ASP A N 1
ATOM 1047 C CA . ASP A 1 129 ? -1.389 -20.262 1.353 1.00 54.22 129 ASP A CA 1
ATOM 1048 C C . ASP A 1 129 ? -0.986 -20.139 2.844 1.00 54.22 129 ASP A C 1
ATOM 1050 O O . ASP A 1 129 ? -0.167 -20.916 3.318 1.00 54.22 129 ASP A O 1
ATOM 1054 N N . ASP A 1 130 ? -1.518 -19.170 3.589 1.00 54.66 130 ASP A N 1
ATOM 1055 C CA . ASP A 1 130 ? -1.277 -19.012 5.023 1.00 54.66 130 ASP A CA 1
ATOM 1056 C C . ASP A 1 130 ? -2.528 -18.463 5.711 1.00 54.66 130 ASP A C 1
ATOM 1058 O O . ASP A 1 130 ? -2.796 -17.255 5.694 1.00 54.66 130 ASP A O 1
ATOM 1062 N N . GLU A 1 131 ? -3.248 -19.355 6.382 1.00 47.12 131 GLU A N 1
ATOM 1063 C CA . GLU A 1 131 ? -4.162 -19.002 7.474 1.00 47.12 131 GLU A CA 1
ATOM 1064 C C . GLU A 1 131 ? -3.405 -18.731 8.796 1.00 47.12 131 GLU A C 1
ATOM 1066 O O . GLU A 1 131 ? -4.020 -18.344 9.782 1.00 47.12 131 GLU A O 1
ATOM 1071 N N . GLY A 1 132 ? -2.072 -18.894 8.817 1.00 48.81 132 GLY A N 1
ATOM 1072 C CA . GLY A 1 132 ? -1.257 -18.968 10.034 1.00 48.81 132 GLY A CA 1
ATOM 1073 C C . GLY A 1 132 ? -0.863 -17.638 10.679 1.00 48.81 132 GLY A C 1
ATOM 1074 O O . GLY A 1 132 ? -1.445 -17.250 11.680 1.00 48.81 132 GLY A O 1
ATOM 1075 N N . GLU A 1 133 ? 0.171 -16.942 10.199 1.00 53.44 133 GLU A N 1
ATOM 1076 C CA . GLU A 1 133 ? 0.816 -15.882 11.001 1.00 53.44 133 GLU A CA 1
ATOM 1077 C C . GLU A 1 133 ? 1.403 -14.753 10.130 1.00 53.44 133 GLU A C 1
ATOM 1079 O O . GLU A 1 133 ? 1.830 -14.980 8.994 1.00 53.44 133 GLU A O 1
ATOM 1084 N N . LEU A 1 134 ? 1.380 -13.517 10.654 1.00 55.19 134 LEU A N 1
ATOM 1085 C CA . LEU A 1 134 ? 1.922 -12.289 10.043 1.00 55.19 134 LEU A CA 1
ATOM 1086 C C . LEU A 1 134 ? 3.289 -11.910 10.634 1.00 55.19 134 LEU A C 1
ATOM 1088 O O 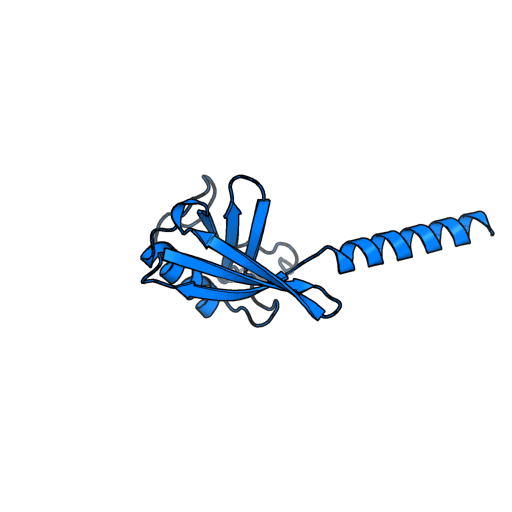. LEU A 1 134 ? 3.416 -11.819 11.874 1.00 55.19 134 LEU A O 1
#